Protein AF-A0A0M3KFM1-F1 (afdb_monomer)

Structure (mmCIF, N/CA/C/O backbone):
data_AF-A0A0M3KFM1-F1
#
_entry.id   AF-A0A0M3KFM1-F1
#
loop_
_atom_site.group_PDB
_atom_site.id
_atom_site.type_symbol
_atom_site.label_atom_id
_atom_site.label_alt_id
_atom_site.label_comp_id
_atom_site.label_asym_id
_atom_site.label_entity_id
_atom_site.label_seq_id
_atom_site.pdbx_PDB_ins_code
_atom_site.Cartn_x
_atom_site.Cartn_y
_atom_site.Cartn_z
_atom_site.occupancy
_atom_site.B_iso_or_equiv
_atom_site.auth_seq_id
_atom_site.auth_comp_id
_atom_site.auth_asym_id
_atom_site.auth_atom_id
_atom_site.pdbx_PDB_model_num
ATOM 1 N N . MET A 1 1 ? 53.588 -62.965 -39.496 1.00 51.88 1 MET A N 1
ATOM 2 C CA . MET A 1 1 ? 52.945 -62.473 -38.255 1.00 51.88 1 MET A CA 1
ATOM 3 C C . MET A 1 1 ? 53.376 -61.035 -37.921 1.00 51.88 1 MET A C 1
ATOM 5 O O . MET A 1 1 ? 53.892 -60.797 -36.843 1.00 51.88 1 MET A O 1
ATOM 9 N N . LEU A 1 2 ? 53.163 -60.053 -38.813 1.00 51.84 2 LEU A N 1
ATOM 10 C CA . LEU A 1 2 ? 53.550 -58.649 -38.551 1.00 51.84 2 LEU A CA 1
ATOM 11 C C . LEU A 1 2 ? 52.532 -57.610 -39.078 1.00 51.84 2 LEU A C 1
ATOM 13 O O . LEU A 1 2 ? 52.866 -56.444 -39.241 1.00 51.84 2 LEU A O 1
ATOM 17 N N . LEU A 1 3 ? 51.284 -58.018 -39.361 1.00 49.62 3 LEU A N 1
ATOM 18 C CA . LEU A 1 3 ? 50.250 -57.129 -39.925 1.00 49.62 3 LEU A CA 1
ATOM 19 C C . LEU A 1 3 ? 49.031 -56.880 -39.020 1.00 49.62 3 LEU A C 1
ATOM 21 O O . LEU A 1 3 ? 48.121 -56.158 -39.414 1.00 49.62 3 LEU A O 1
ATOM 25 N N . VAL A 1 4 ? 49.014 -57.414 -37.794 1.00 53.97 4 VAL A N 1
ATOM 26 C CA . VAL A 1 4 ? 47.933 -57.151 -36.817 1.00 53.97 4 VAL A CA 1
ATOM 27 C C . VAL A 1 4 ? 48.328 -56.058 -35.807 1.00 53.97 4 VAL A C 1
ATOM 29 O O . VAL A 1 4 ? 47.473 -55.376 -35.252 1.00 53.97 4 VAL A O 1
ATOM 32 N N . ALA A 1 5 ? 49.626 -55.776 -35.655 1.00 52.91 5 ALA A N 1
ATOM 33 C CA . ALA A 1 5 ? 50.154 -54.853 -34.646 1.00 52.91 5 ALA A CA 1
ATOM 34 C C . ALA A 1 5 ? 50.145 -53.357 -35.036 1.00 52.91 5 ALA A C 1
ATOM 36 O O . ALA A 1 5 ? 50.618 -52.528 -34.267 1.00 52.91 5 ALA A O 1
ATOM 37 N N . ARG A 1 6 ? 49.599 -52.969 -36.201 1.00 47.28 6 ARG A N 1
ATOM 38 C CA . ARG A 1 6 ? 49.437 -51.542 -36.581 1.00 47.28 6 ARG A CA 1
ATOM 39 C C . ARG A 1 6 ? 48.010 -51.012 -36.413 1.00 47.28 6 ARG A C 1
ATOM 41 O O . ARG A 1 6 ? 47.805 -49.805 -36.481 1.00 47.28 6 ARG A O 1
ATOM 48 N N . LYS A 1 7 ? 47.021 -51.879 -36.150 1.00 46.97 7 LYS A N 1
ATOM 49 C CA . LYS A 1 7 ? 45.622 -51.459 -35.933 1.00 46.97 7 LYS A CA 1
ATOM 50 C C . LYS A 1 7 ? 45.307 -51.045 -34.491 1.00 46.97 7 LYS A C 1
ATOM 52 O O . LYS A 1 7 ? 44.332 -50.333 -34.287 1.00 46.97 7 LYS A O 1
ATOM 57 N N . LEU A 1 8 ? 46.151 -51.390 -33.513 1.00 47.69 8 LEU A N 1
ATOM 58 C CA . LEU A 1 8 ? 45.980 -50.948 -32.119 1.00 47.69 8 LEU A CA 1
ATOM 59 C C . LEU A 1 8 ? 46.517 -49.532 -31.832 1.00 47.69 8 LEU A C 1
ATOM 61 O O . LEU A 1 8 ? 46.246 -48.977 -30.775 1.00 47.69 8 LEU A O 1
ATOM 65 N N . SER A 1 9 ? 47.244 -48.918 -32.769 1.00 53.59 9 SER A N 1
ATOM 66 C CA . SER A 1 9 ? 47.814 -47.571 -32.597 1.00 53.59 9 SER A CA 1
ATOM 67 C C . SER A 1 9 ? 46.830 -46.445 -32.956 1.00 53.59 9 SER A C 1
ATOM 69 O O . SER A 1 9 ? 46.904 -45.357 -32.391 1.00 53.59 9 SER A O 1
ATOM 71 N N . LEU A 1 10 ? 45.856 -46.702 -33.834 1.00 47.28 10 LEU A N 1
ATOM 72 C CA . LEU A 1 10 ? 44.892 -45.687 -34.286 1.00 47.28 10 LEU A CA 1
ATOM 73 C C . LEU A 1 10 ? 43.631 -45.581 -33.416 1.00 47.28 10 LEU A C 1
ATOM 75 O O . LEU A 1 10 ? 42.866 -44.631 -33.571 1.00 47.28 10 LEU A O 1
ATOM 79 N N . TRP A 1 11 ? 43.412 -46.522 -32.494 1.00 49.09 11 TRP A N 1
ATOM 80 C CA . TRP A 1 11 ? 42.312 -46.437 -31.526 1.00 49.09 11 TRP A CA 1
ATOM 81 C C . TRP A 1 11 ? 42.733 -45.730 -30.230 1.00 49.09 11 TRP A C 1
ATOM 83 O O . TRP A 1 11 ? 41.965 -44.940 -29.692 1.00 49.09 11 TRP A O 1
ATOM 93 N N . ALA A 1 12 ? 43.983 -45.905 -29.786 1.00 46.38 12 ALA A N 1
ATOM 94 C CA . ALA A 1 12 ? 44.500 -45.245 -28.583 1.00 46.38 12 ALA A CA 1
ATOM 95 C C . ALA A 1 12 ? 44.677 -43.720 -28.746 1.00 46.38 12 ALA A C 1
ATOM 97 O O . ALA A 1 12 ? 44.497 -42.978 -27.784 1.00 46.38 12 ALA A O 1
ATOM 98 N N . LEU A 1 13 ? 44.934 -43.224 -29.964 1.00 48.12 13 LEU A N 1
ATOM 99 C CA . LEU A 1 13 ? 45.000 -41.778 -30.229 1.00 48.12 13 LEU A CA 1
ATOM 100 C C . LEU A 1 13 ? 43.617 -41.108 -30.340 1.00 48.12 13 LEU A C 1
ATOM 102 O O . LEU A 1 13 ? 43.517 -39.889 -30.242 1.00 48.12 13 LEU A O 1
ATOM 106 N N . LYS A 1 14 ? 42.540 -41.888 -30.514 1.00 46.84 14 LYS A N 1
ATOM 107 C CA . LYS A 1 14 ? 41.160 -41.373 -30.516 1.00 46.84 14 LYS A CA 1
ATOM 108 C C . LYS A 1 14 ? 40.600 -41.158 -29.106 1.00 46.84 14 LYS A C 1
ATOM 110 O O . LYS A 1 14 ? 39.682 -40.361 -28.954 1.00 46.84 14 LYS A O 1
ATOM 115 N N . CYS A 1 15 ? 41.174 -41.804 -28.089 1.00 45.47 15 CYS A N 1
ATOM 116 C CA . CYS A 1 15 ? 40.745 -41.674 -26.691 1.00 45.47 15 CYS A CA 1
ATOM 117 C C . CYS A 1 15 ? 41.466 -40.553 -25.917 1.00 45.47 15 CYS A C 1
ATOM 119 O O . CYS A 1 15 ? 41.053 -40.217 -24.814 1.00 45.47 15 CYS A O 1
ATOM 121 N N . LEU A 1 16 ? 42.505 -39.942 -26.500 1.00 54.72 16 LEU A N 1
ATOM 122 C CA . LEU A 1 16 ? 43.215 -38.767 -25.962 1.00 54.72 16 LEU A CA 1
ATOM 123 C C . LEU A 1 16 ? 42.894 -37.470 -26.727 1.00 54.72 16 LEU A C 1
ATOM 125 O O . LEU A 1 16 ? 43.514 -36.430 -26.515 1.00 54.72 16 LEU A O 1
ATOM 129 N N . GLY A 1 17 ? 41.892 -37.514 -27.606 1.00 46.62 17 GLY A N 1
ATOM 130 C CA . GLY A 1 17 ? 41.379 -36.359 -28.329 1.00 46.62 17 GLY A CA 1
ATOM 131 C C . GLY A 1 17 ? 40.421 -35.560 -27.462 1.00 46.62 17 GLY A C 1
ATOM 132 O O . GLY A 1 17 ? 39.211 -35.714 -27.597 1.00 46.62 17 GLY A O 1
ATOM 133 N N . MET A 1 18 ? 41.000 -34.749 -26.571 1.00 54.50 18 MET A N 1
ATOM 134 C CA . MET A 1 18 ? 40.550 -33.401 -26.209 1.00 54.50 18 MET A CA 1
ATOM 135 C C . MET A 1 18 ? 39.070 -33.175 -26.512 1.00 54.50 18 MET A C 1
ATOM 137 O O . MET A 1 18 ? 38.707 -32.900 -27.661 1.00 54.50 18 MET A O 1
ATOM 141 N N . GLY A 1 19 ? 38.222 -33.270 -25.480 1.00 49.03 19 GLY A N 1
ATOM 142 C CA . GLY A 1 19 ? 36.861 -32.758 -25.565 1.00 49.03 19 GLY A CA 1
ATOM 143 C C . GLY A 1 19 ? 36.944 -31.407 -26.256 1.00 49.03 19 GLY A C 1
ATOM 144 O O . GLY A 1 19 ? 37.707 -30.548 -25.813 1.00 49.03 19 GLY A O 1
ATOM 145 N N . ARG A 1 20 ? 36.288 -31.280 -27.415 1.00 56.31 20 ARG A N 1
ATOM 146 C CA . ARG A 1 20 ? 36.226 -30.020 -28.149 1.00 56.31 20 ARG A CA 1
ATOM 147 C C . ARG A 1 20 ? 35.610 -29.031 -27.177 1.00 56.31 20 ARG A C 1
ATOM 149 O O . ARG A 1 20 ? 34.395 -28.982 -27.032 1.00 56.31 20 ARG A O 1
ATOM 156 N N . PHE A 1 21 ? 36.455 -28.313 -26.444 1.00 57.47 21 PHE A N 1
ATOM 157 C CA . PHE A 1 21 ? 36.060 -27.139 -25.710 1.00 57.47 21 PHE A CA 1
ATOM 158 C C . PHE A 1 21 ? 35.748 -26.156 -26.819 1.00 57.47 21 PHE A C 1
ATOM 160 O O . PHE A 1 21 ? 36.649 -25.552 -27.405 1.00 57.47 21 PHE A O 1
ATOM 167 N N . TRP A 1 22 ? 34.478 -26.147 -27.218 1.00 56.25 22 TRP A N 1
ATOM 168 C CA . TRP A 1 22 ? 33.942 -25.200 -28.166 1.00 56.25 22 TRP A CA 1
ATOM 169 C C . TRP A 1 22 ? 34.165 -23.833 -27.532 1.00 56.25 22 TRP A C 1
ATOM 171 O O . TRP A 1 22 ? 33.375 -23.365 -26.716 1.00 56.25 22 TRP A O 1
ATOM 181 N N . LYS A 1 23 ? 35.304 -23.215 -27.853 1.00 60.19 23 LYS A N 1
ATOM 182 C CA . LYS A 1 23 ? 35.508 -21.794 -27.637 1.00 60.19 23 LYS A CA 1
ATOM 183 C C . LYS A 1 23 ? 34.524 -21.140 -28.586 1.00 60.19 23 LYS A C 1
ATOM 185 O O . LYS A 1 23 ? 34.813 -20.969 -29.767 1.00 60.19 23 LYS A O 1
ATOM 190 N N . HIS A 1 24 ? 33.318 -20.879 -28.096 1.00 65.75 24 HIS A N 1
ATOM 191 C CA . HIS A 1 24 ? 32.414 -19.980 -28.778 1.00 65.75 24 HIS A CA 1
ATOM 192 C C . HIS A 1 24 ? 33.127 -18.633 -28.796 1.00 65.75 24 HIS A C 1
ATOM 194 O O . HIS A 1 24 ? 33.203 -17.943 -27.781 1.00 65.75 24 HIS A O 1
ATOM 200 N N . THR A 1 25 ? 33.733 -18.299 -29.933 1.00 65.75 25 THR A N 1
ATOM 201 C CA . THR A 1 25 ? 34.235 -16.954 -30.179 1.00 65.75 25 THR A CA 1
ATOM 202 C C . THR A 1 25 ? 33.005 -16.083 -30.356 1.00 65.75 25 THR A C 1
ATOM 204 O O . THR A 1 25 ? 32.483 -15.930 -31.458 1.00 65.75 25 THR A O 1
ATOM 207 N N . LEU A 1 26 ? 32.485 -15.584 -29.238 1.00 70.00 26 LEU A N 1
ATOM 208 C CA . LEU A 1 26 ? 31.504 -14.518 -29.245 1.00 70.00 26 LEU A CA 1
ATOM 209 C C . LEU A 1 26 ? 32.189 -13.322 -29.917 1.00 70.00 26 LEU A C 1
ATOM 211 O O . LEU A 1 26 ? 33.160 -12.779 -29.397 1.00 70.00 26 LEU A O 1
ATOM 215 N N . SER A 1 27 ? 31.737 -12.976 -31.116 1.00 76.81 27 SER A N 1
ATOM 216 C CA . SER A 1 27 ? 32.268 -11.872 -31.913 1.00 76.81 27 SER A CA 1
ATOM 217 C C . SER A 1 27 ? 31.137 -10.910 -32.259 1.00 76.81 27 SER A C 1
ATOM 219 O O . SER A 1 27 ? 29.980 -11.318 -32.397 1.00 76.81 27 SER A O 1
ATOM 221 N N . GLY A 1 28 ? 31.474 -9.626 -32.377 1.00 78.75 28 GLY A N 1
ATOM 222 C CA . GLY A 1 28 ? 30.528 -8.565 -32.708 1.00 78.75 28 GLY A CA 1
ATOM 223 C C . GLY A 1 28 ? 29.420 -8.415 -31.666 1.00 78.75 28 GLY A C 1
ATOM 224 O O . GLY A 1 28 ? 29.627 -8.585 -30.464 1.00 78.75 28 GLY A O 1
ATOM 225 N N . ASP A 1 29 ? 28.218 -8.105 -32.129 1.00 74.19 29 ASP A N 1
ATOM 226 C CA . ASP A 1 29 ? 27.087 -7.793 -31.260 1.00 74.19 29 ASP A CA 1
ATOM 227 C C . ASP A 1 29 ? 26.647 -8.943 -30.333 1.00 74.19 29 ASP A C 1
ATOM 229 O O . ASP A 1 29 ? 26.004 -8.695 -29.316 1.00 74.19 29 ASP A O 1
ATOM 233 N N . ALA A 1 30 ? 26.941 -10.201 -30.687 1.00 75.69 30 ALA A N 1
ATOM 234 C CA . ALA A 1 30 ? 26.606 -11.370 -29.865 1.00 75.69 30 ALA A CA 1
ATOM 235 C C . ALA A 1 30 ? 27.513 -11.510 -28.627 1.00 75.69 30 ALA A C 1
ATOM 237 O O . ALA A 1 30 ? 27.174 -12.236 -27.699 1.00 75.69 30 ALA A O 1
ATOM 238 N N . TYR A 1 31 ? 28.658 -10.818 -28.608 1.00 82.25 31 TYR A N 1
ATOM 239 C CA . TYR A 1 31 ? 29.493 -10.663 -27.415 1.00 82.25 31 TYR A CA 1
ATOM 240 C C . TYR A 1 31 ? 29.043 -9.486 -26.548 1.00 82.25 31 TYR A C 1
ATOM 242 O O . TYR A 1 31 ? 29.094 -9.557 -25.324 1.00 82.25 31 TYR A O 1
ATOM 250 N N . GLN A 1 32 ? 28.618 -8.394 -27.188 1.00 86.12 32 GLN A N 1
ATOM 251 C CA . GLN A 1 32 ? 28.343 -7.129 -26.505 1.00 86.12 32 GLN A CA 1
ATOM 252 C C . GLN A 1 32 ? 26.994 -7.118 -25.781 1.00 86.12 32 GLN A C 1
ATOM 254 O O . GLN A 1 32 ? 26.866 -6.476 -24.740 1.00 86.12 32 GLN A O 1
ATOM 259 N N . PHE A 1 33 ? 25.994 -7.828 -26.308 1.00 87.06 33 PHE A N 1
ATOM 260 C CA . PHE A 1 33 ? 24.654 -7.862 -25.733 1.00 87.06 33 PHE A CA 1
ATOM 261 C C . PHE A 1 33 ? 24.284 -9.271 -25.290 1.00 87.06 33 PHE A C 1
ATOM 263 O O . PHE A 1 33 ? 24.285 -10.204 -26.089 1.00 87.06 33 PHE A O 1
ATOM 270 N N . LEU A 1 34 ? 23.881 -9.401 -24.024 1.00 88.00 34 LEU A N 1
ATOM 271 C CA . LEU A 1 34 ? 23.339 -10.652 -23.490 1.00 88.00 34 LEU A CA 1
ATOM 272 C C . LEU A 1 34 ? 21.993 -11.012 -24.136 1.00 88.00 34 LEU A C 1
ATOM 274 O O . LEU A 1 34 ? 21.664 -12.183 -24.299 1.00 88.00 34 LEU A O 1
ATOM 278 N N . HIS A 1 35 ? 21.203 -9.997 -24.487 1.00 88.25 35 HIS A N 1
ATOM 279 C CA . HIS A 1 35 ? 19.879 -10.158 -25.066 1.00 88.25 35 HIS A CA 1
ATOM 280 C C . HIS A 1 35 ? 19.607 -9.025 -26.056 1.00 88.25 35 HIS A C 1
ATOM 282 O O . HIS A 1 35 ? 19.854 -7.858 -25.752 1.00 88.25 35 HIS A O 1
ATOM 288 N N . LYS A 1 36 ? 19.045 -9.371 -27.216 1.00 89.25 36 LYS A N 1
ATOM 289 C CA . LYS A 1 36 ? 18.562 -8.417 -28.216 1.00 89.25 36 LYS A CA 1
ATOM 290 C C . LYS A 1 36 ? 17.063 -8.602 -28.386 1.00 89.25 36 LYS A C 1
ATOM 292 O O . LYS A 1 36 ? 16.632 -9.621 -28.915 1.00 89.25 36 LYS A O 1
ATOM 297 N N . SER A 1 37 ? 16.282 -7.645 -27.900 1.00 92.19 37 SER A N 1
ATOM 298 C CA . SER A 1 37 ? 14.832 -7.712 -28.013 1.00 92.19 37 SER A CA 1
ATOM 299 C C . SER A 1 37 ? 14.397 -7.191 -29.381 1.00 92.19 37 SER A C 1
ATOM 301 O O . SER A 1 37 ? 14.864 -6.150 -29.836 1.00 92.19 37 SER A O 1
ATOM 303 N N . GLU A 1 38 ? 13.485 -7.907 -30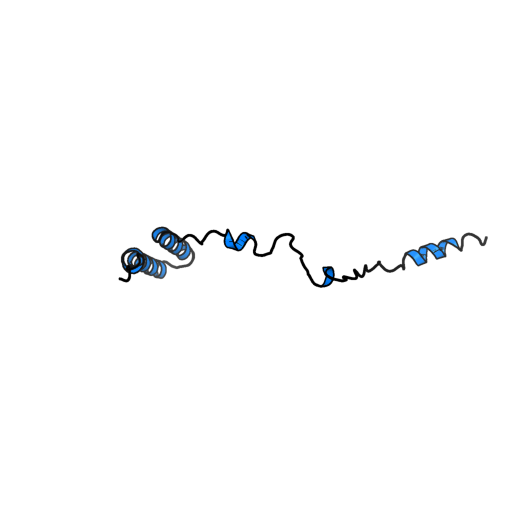.037 1.00 93.94 38 GLU A N 1
ATOM 304 C CA . GLU A 1 38 ? 12.884 -7.473 -31.308 1.00 93.94 38 GLU A CA 1
ATOM 305 C C . GLU A 1 38 ? 11.995 -6.232 -31.123 1.00 93.94 38 GLU A C 1
ATOM 307 O O . GLU A 1 38 ? 11.865 -5.394 -32.011 1.00 93.94 38 GLU A O 1
ATOM 312 N N . ILE A 1 39 ? 11.410 -6.094 -29.932 1.00 94.00 39 ILE A N 1
ATOM 313 C CA . ILE A 1 39 ? 10.582 -4.963 -29.517 1.00 94.00 39 ILE A CA 1
ATOM 314 C C . ILE A 1 39 ? 11.406 -4.094 -28.554 1.00 94.00 39 ILE A C 1
ATOM 316 O O . ILE A 1 39 ? 12.155 -4.643 -27.740 1.00 94.00 39 ILE A O 1
ATOM 320 N N . PRO A 1 40 ? 11.276 -2.753 -28.577 1.00 94.94 40 PRO A N 1
ATOM 321 C CA . PRO A 1 40 ? 11.932 -1.903 -27.591 1.00 94.94 40 PRO A CA 1
ATOM 322 C C . PRO A 1 40 ? 11.571 -2.323 -26.163 1.00 94.94 40 PRO A C 1
ATOM 324 O O . PRO A 1 40 ? 10.397 -2.533 -25.856 1.00 94.94 40 PRO A O 1
ATOM 327 N N . SER A 1 41 ? 12.550 -2.370 -25.260 1.00 94.19 41 SER A N 1
ATOM 328 C CA . SER A 1 41 ? 12.343 -2.843 -23.880 1.00 94.19 41 SER A CA 1
ATOM 329 C C . SER A 1 41 ? 11.211 -2.111 -23.145 1.00 94.19 41 SER A C 1
ATOM 331 O O . SER A 1 41 ? 10.519 -2.689 -22.314 1.00 94.19 41 SER A O 1
ATOM 333 N N . TYR A 1 42 ? 10.982 -0.839 -23.480 1.00 95.81 42 TYR A N 1
ATOM 334 C CA . TYR A 1 42 ? 9.952 0.009 -22.876 1.00 95.81 42 TYR A CA 1
ATOM 335 C C . TYR A 1 42 ? 8.697 0.198 -23.739 1.00 95.81 42 TYR A C 1
ATOM 337 O O . TYR A 1 42 ? 7.903 1.102 -23.477 1.00 95.81 42 TYR A O 1
ATOM 345 N N . HIS A 1 43 ? 8.483 -0.642 -24.752 1.00 96.69 43 HIS A N 1
ATOM 346 C CA . HIS A 1 43 ? 7.379 -0.498 -25.706 1.00 96.69 43 HIS A CA 1
ATOM 347 C C . HIS A 1 43 ? 5.998 -0.406 -25.034 1.00 96.69 43 HIS A C 1
ATOM 349 O O . HIS A 1 43 ? 5.199 0.461 -25.381 1.00 96.69 43 HIS A O 1
ATOM 355 N N . PHE A 1 44 ? 5.748 -1.216 -24.001 1.00 96.50 44 PHE A N 1
ATOM 356 C CA . PHE A 1 44 ? 4.458 -1.248 -23.302 1.00 96.50 44 PHE A CA 1
ATOM 357 C C . PHE A 1 44 ? 4.331 -0.261 -22.139 1.00 96.50 44 PHE A C 1
ATOM 359 O O . PHE A 1 44 ? 3.266 -0.198 -21.525 1.00 96.50 44 PHE A O 1
ATOM 366 N N . GLN A 1 45 ? 5.366 0.531 -21.830 1.00 96.25 45 GLN A N 1
ATOM 367 C CA . GLN A 1 45 ? 5.344 1.433 -20.669 1.00 96.25 45 GLN A CA 1
ATOM 368 C C . GLN A 1 45 ? 4.186 2.436 -20.731 1.00 96.25 45 GLN A C 1
ATOM 370 O O . GLN A 1 45 ? 3.499 2.650 -19.738 1.00 96.25 45 GLN A O 1
ATOM 375 N N . LYS A 1 46 ? 3.911 3.002 -21.914 1.00 94.50 46 LYS A N 1
ATOM 376 C CA . LYS A 1 46 ? 2.824 3.980 -22.105 1.00 94.50 46 LYS A CA 1
ATOM 377 C C . LYS A 1 46 ? 1.428 3.364 -21.979 1.00 94.50 46 LYS A C 1
ATOM 379 O O . LYS A 1 46 ? 0.486 4.069 -21.637 1.00 94.50 46 LYS A O 1
ATOM 384 N N . SER A 1 47 ? 1.295 2.069 -22.258 1.00 96.50 47 SER A N 1
ATOM 385 C CA . SER A 1 47 ? 0.032 1.330 -22.154 1.00 96.50 47 SER A CA 1
ATOM 386 C C . SER A 1 47 ? -0.213 0.729 -20.768 1.00 96.50 47 SER A C 1
ATOM 388 O O . SER A 1 47 ? -1.267 0.131 -20.546 1.00 96.50 47 SER A O 1
ATOM 390 N N . LEU A 1 48 ? 0.733 0.855 -19.828 1.00 95.81 48 LEU A N 1
ATOM 391 C CA . LEU A 1 48 ? 0.526 0.355 -18.473 1.00 95.81 48 LEU A CA 1
ATOM 392 C C . LEU A 1 48 ? -0.607 1.126 -17.797 1.00 95.81 48 LEU A C 1
ATOM 394 O O . LEU A 1 48 ? -0.659 2.357 -17.799 1.00 95.81 48 LEU A O 1
ATOM 398 N N . ARG A 1 49 ? -1.526 0.378 -17.185 1.00 95.31 49 ARG A N 1
ATOM 399 C CA . ARG A 1 49 ? -2.592 0.971 -16.383 1.00 95.31 49 ARG A CA 1
ATOM 400 C C . ARG A 1 49 ? -1.997 1.577 -15.119 1.00 95.31 49 ARG A C 1
ATOM 402 O O . ARG A 1 49 ? -1.084 1.017 -14.516 1.00 95.31 49 ARG A O 1
ATOM 409 N N . ARG A 1 50 ? -2.557 2.712 -14.702 1.00 95.88 50 ARG A N 1
ATOM 410 C CA . ARG A 1 50 ? -2.226 3.317 -13.410 1.00 95.88 50 ARG A CA 1
ATOM 411 C C . ARG A 1 50 ? -2.581 2.354 -12.282 1.00 95.88 50 ARG A C 1
ATOM 413 O O . ARG A 1 50 ? -3.538 1.585 -12.393 1.00 95.88 50 ARG A O 1
ATOM 420 N N . LEU A 1 51 ? -1.823 2.431 -11.193 1.00 95.56 51 LEU A N 1
ATOM 421 C CA . LEU A 1 51 ? -2.110 1.646 -10.002 1.00 95.56 51 LEU A CA 1
ATOM 422 C C . LEU A 1 51 ? -3.479 2.067 -9.434 1.00 95.56 51 LEU A C 1
ATOM 424 O O . LEU A 1 51 ? -3.692 3.261 -9.207 1.00 95.56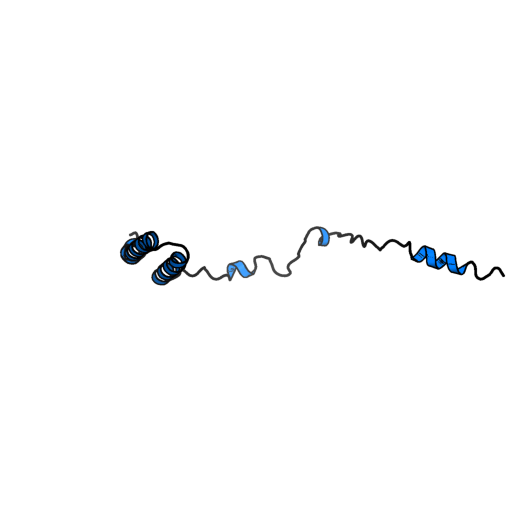 51 LEU A O 1
ATOM 428 N N . PRO A 1 52 ? -4.418 1.128 -9.220 1.00 95.19 52 PRO A N 1
ATOM 429 C CA . PRO A 1 52 ? -5.708 1.458 -8.639 1.00 95.19 52 PRO A CA 1
ATOM 430 C C . PRO A 1 52 ? -5.545 1.845 -7.169 1.00 95.19 52 PRO A C 1
ATOM 432 O O . PRO A 1 52 ? -4.822 1.189 -6.419 1.00 95.19 52 PRO A O 1
ATOM 435 N N . 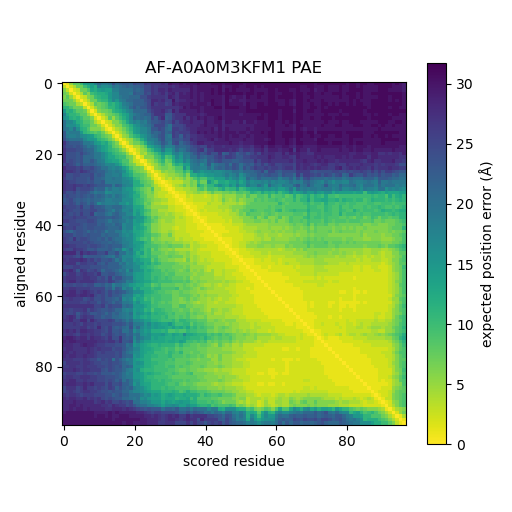ILE A 1 53 ? -6.270 2.879 -6.745 1.00 94.44 53 ILE A N 1
ATOM 436 C CA . ILE A 1 53 ? -6.347 3.259 -5.334 1.00 94.44 53 ILE A CA 1
ATOM 437 C C . ILE A 1 53 ? -7.418 2.377 -4.673 1.00 94.44 53 ILE A C 1
ATOM 439 O O . ILE A 1 53 ? -8.579 2.415 -5.093 1.00 94.44 53 ILE A O 1
ATOM 443 N N . PRO A 1 54 ? -7.067 1.545 -3.676 1.00 95.12 54 PRO A N 1
ATOM 444 C CA . PRO A 1 54 ? -8.044 0.715 -2.984 1.00 95.12 54 PRO A CA 1
ATOM 445 C C . PRO A 1 54 ? -8.989 1.568 -2.133 1.00 95.12 54 PRO A C 1
ATOM 447 O O . PRO A 1 54 ? -8.606 2.606 -1.598 1.00 95.12 54 PRO A O 1
ATOM 450 N N . LYS A 1 55 ? -10.224 1.086 -1.954 1.00 94.75 55 LYS A N 1
ATOM 451 C CA . LYS A 1 55 ? -11.177 1.701 -1.023 1.00 94.75 55 LYS A CA 1
ATOM 452 C C . LYS A 1 55 ? -10.621 1.683 0.399 1.00 94.75 55 LYS A C 1
ATOM 454 O O . LYS A 1 55 ? -10.074 0.661 0.826 1.00 94.75 55 LYS A O 1
ATOM 459 N N . LEU A 1 56 ? -10.830 2.775 1.133 1.00 94.31 56 LEU A N 1
ATOM 460 C CA . LEU A 1 56 ? -10.366 2.933 2.510 1.00 94.31 56 LEU A CA 1
ATOM 461 C C . LEU A 1 56 ? -10.828 1.773 3.399 1.00 94.31 56 LEU A C 1
ATOM 463 O O . LEU A 1 56 ? -10.007 1.182 4.097 1.00 94.31 56 LEU A O 1
ATOM 467 N N . GLU A 1 57 ? -12.105 1.377 3.309 1.00 95.19 57 GLU A N 1
ATOM 468 C CA . GLU A 1 57 ? -12.633 0.276 4.126 1.00 95.19 57 GLU A CA 1
ATOM 469 C C . GLU A 1 57 ? -11.870 -1.025 3.874 1.00 95.19 57 GLU A C 1
ATOM 471 O O . GLU A 1 57 ? -11.489 -1.722 4.811 1.00 95.19 57 GLU A O 1
ATOM 476 N N . LYS A 1 58 ? -11.588 -1.319 2.600 1.00 96.75 58 LYS A N 1
ATOM 477 C CA . LYS A 1 58 ? -10.890 -2.541 2.194 1.00 96.75 58 LYS A CA 1
ATOM 478 C C . LYS A 1 58 ? -9.430 -2.551 2.617 1.00 96.75 58 LYS A C 1
ATOM 480 O O . LYS A 1 58 ? -8.899 -3.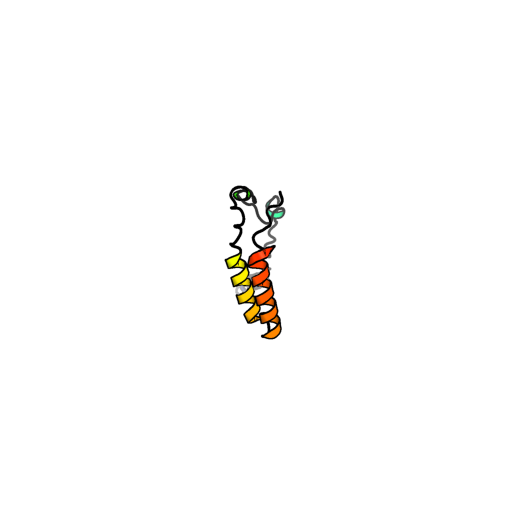622 2.900 1.00 96.75 58 LYS A O 1
ATOM 485 N N . SER A 1 59 ? -8.778 -1.398 2.669 1.00 96.81 59 SER A N 1
ATOM 486 C CA . SER A 1 59 ? -7.420 -1.292 3.206 1.00 96.81 59 SER A CA 1
ATOM 487 C C . SER A 1 59 ? -7.400 -1.520 4.720 1.00 96.81 59 SER A C 1
ATOM 489 O O . SER A 1 59 ? -6.599 -2.322 5.195 1.00 96.81 59 SER A O 1
ATOM 491 N N . CYS A 1 60 ? -8.324 -0.903 5.466 1.00 97.06 60 CYS A N 1
ATOM 492 C CA . CYS A 1 60 ? -8.453 -1.099 6.915 1.00 97.06 60 CYS A CA 1
ATOM 493 C C . CYS A 1 60 ? -8.790 -2.555 7.286 1.00 97.06 60 CYS A C 1
ATOM 495 O O . CYS A 1 60 ? -8.177 -3.111 8.194 1.00 97.06 60 CYS A O 1
ATOM 497 N N . GLU A 1 61 ? -9.719 -3.193 6.568 1.00 97.12 61 GLU A N 1
ATOM 498 C CA . GLU A 1 61 ? -10.081 -4.606 6.772 1.00 97.12 61 GLU A CA 1
ATOM 499 C C . GLU A 1 61 ? -8.872 -5.535 6.583 1.00 97.12 61 GLU A C 1
ATOM 501 O O . GLU A 1 61 ? -8.610 -6.393 7.426 1.00 97.12 61 GLU A O 1
ATOM 506 N N . ARG A 1 62 ? -8.102 -5.347 5.502 1.00 98.00 62 ARG A N 1
ATOM 507 C CA . ARG A 1 62 ? -6.904 -6.159 5.225 1.00 98.00 62 ARG A CA 1
ATOM 508 C C . ARG A 1 62 ? -5.810 -5.951 6.265 1.00 98.00 62 ARG A C 1
ATOM 510 O O . ARG A 1 62 ? -5.168 -6.921 6.653 1.00 98.00 62 ARG A O 1
ATOM 517 N N . LEU A 1 63 ? -5.623 -4.714 6.728 1.00 97.56 63 LEU A N 1
ATOM 518 C CA . LEU A 1 63 ? -4.680 -4.407 7.801 1.00 97.56 63 LEU A CA 1
ATOM 519 C C . LEU A 1 63 ? -5.034 -5.194 9.067 1.00 97.56 63 LEU A C 1
ATOM 521 O O . LEU A 1 63 ? -4.185 -5.921 9.576 1.00 97.56 63 LEU A O 1
ATOM 525 N N . LEU A 1 64 ? -6.286 -5.118 9.528 1.00 97.88 64 LEU A N 1
ATOM 526 C CA . LEU A 1 64 ? -6.732 -5.834 10.727 1.00 97.88 64 LEU A CA 1
ATOM 527 C C . LEU A 1 64 ? -6.614 -7.356 10.568 1.00 97.88 64 LEU A C 1
ATOM 529 O O . LEU A 1 64 ? -6.142 -8.021 11.485 1.00 97.88 64 LEU A O 1
ATOM 533 N N . ALA A 1 65 ? -6.951 -7.899 9.394 1.00 97.56 65 ALA A N 1
ATOM 534 C CA . ALA A 1 65 ? -6.801 -9.326 9.105 1.00 97.56 65 ALA A CA 1
ATOM 535 C C . ALA A 1 65 ? -5.334 -9.792 9.117 1.00 97.56 65 ALA A C 1
ATOM 537 O O . ALA A 1 65 ? -5.039 -10.897 9.560 1.00 97.56 65 ALA A O 1
ATOM 538 N N . SER A 1 66 ? -4.402 -8.962 8.639 1.00 97.75 66 SER A N 1
ATOM 539 C CA . SER A 1 66 ? -2.970 -9.275 8.718 1.00 97.75 66 SER A CA 1
ATOM 540 C C . SER A 1 66 ? -2.420 -9.126 10.140 1.00 97.75 66 SER A C 1
ATOM 542 O O . SER A 1 66 ? -1.589 -9.919 10.573 1.00 97.75 66 SER A O 1
ATOM 544 N N . ALA A 1 67 ? -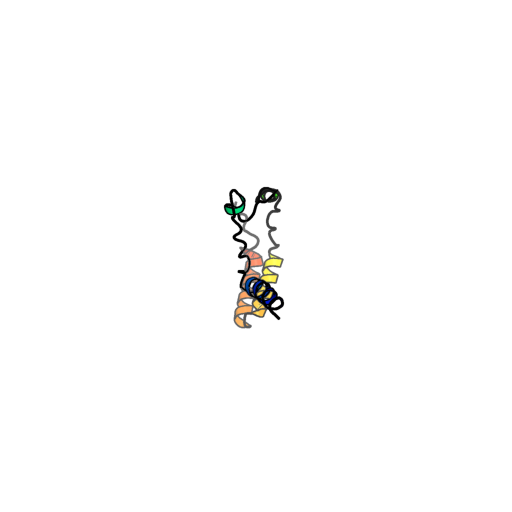2.919 -8.143 10.889 1.00 97.19 67 ALA A N 1
ATOM 545 C CA . ALA A 1 67 ? -2.485 -7.863 12.247 1.00 97.19 67 ALA A CA 1
ATOM 546 C C . ALA A 1 67 ? -2.948 -8.936 13.240 1.00 97.19 67 ALA A C 1
ATOM 548 O O . ALA A 1 67 ? -2.193 -9.269 14.149 1.00 97.19 67 ALA A O 1
ATOM 549 N N . SER A 1 68 ? -4.139 -9.515 13.056 1.00 95.06 68 SER A N 1
ATOM 550 C CA . SER A 1 68 ? -4.643 -10.588 13.926 1.00 95.06 68 SER A CA 1
ATOM 551 C C . SER A 1 68 ? -3.799 -11.864 13.863 1.00 95.06 68 SER A C 1
ATOM 553 O O . SER A 1 68 ? -3.788 -12.630 14.820 1.00 95.06 68 SER A O 1
ATOM 555 N N . ALA A 1 69 ? -3.065 -12.086 12.768 1.00 96.06 69 ALA A N 1
ATOM 556 C CA . ALA A 1 69 ? -2.164 -13.227 12.626 1.00 96.06 69 ALA A CA 1
ATOM 557 C C . ALA A 1 69 ? -0.822 -13.043 13.361 1.00 96.06 69 ALA A C 1
ATOM 559 O O . ALA A 1 69 ? -0.114 -14.023 13.580 1.00 96.06 69 ALA A O 1
ATOM 560 N N . VAL A 1 70 ? -0.453 -11.804 13.709 1.00 96.69 70 VAL A N 1
ATOM 561 C CA . VAL A 1 70 ? 0.884 -11.460 14.231 1.00 96.69 70 VAL A CA 1
ATOM 562 C C . VAL A 1 70 ? 0.830 -10.887 15.650 1.00 96.69 70 VAL A C 1
ATOM 564 O O . VAL A 1 70 ? 1.765 -11.079 16.424 1.00 96.69 70 VAL A O 1
ATOM 567 N N . LEU A 1 71 ? -0.237 -10.169 16.009 1.00 96.44 71 LEU A N 1
ATOM 568 C CA . LEU A 1 71 ? -0.350 -9.455 17.281 1.00 96.44 71 LEU A CA 1
ATOM 569 C C . LEU A 1 71 ? -1.118 -10.253 18.339 1.00 96.44 71 LEU A C 1
ATOM 571 O O . LEU A 1 71 ? -2.109 -10.919 18.053 1.00 96.44 71 LEU A O 1
ATOM 575 N N . HIS A 1 72 ? -0.696 -10.095 19.594 1.00 94.62 72 HIS A N 1
ATOM 576 C CA . HIS A 1 72 ? -1.453 -10.542 20.763 1.00 94.62 72 HIS A CA 1
ATOM 577 C C . HIS A 1 72 ? -2.660 -9.627 21.051 1.00 94.62 72 HIS A C 1
ATOM 579 O O . HIS A 1 72 ? -2.766 -8.520 20.523 1.00 94.62 72 HIS A O 1
ATOM 585 N N . GLU A 1 73 ? -3.566 -10.079 21.919 1.00 94.19 73 GLU A N 1
ATOM 586 C CA . GLU A 1 73 ? -4.884 -9.466 22.147 1.00 94.19 73 GLU A CA 1
ATOM 587 C C . GLU A 1 73 ? -4.830 -7.966 22.493 1.00 94.19 73 GLU A C 1
ATOM 589 O O . GLU A 1 73 ? -5.500 -7.159 21.853 1.00 94.19 73 GLU A O 1
ATOM 594 N N . ILE A 1 74 ? -3.990 -7.561 23.450 1.00 95.94 74 ILE A N 1
ATOM 595 C CA . ILE A 1 74 ? -3.898 -6.160 23.901 1.00 95.94 74 ILE A CA 1
ATOM 596 C C . ILE A 1 74 ? -3.470 -5.201 22.769 1.00 95.94 74 ILE A C 1
ATOM 598 O O . ILE A 1 74 ? -4.209 -4.253 22.485 1.00 95.94 74 ILE A O 1
ATOM 602 N N . PRO A 1 75 ? -2.321 -5.401 22.085 1.00 96.06 75 PRO A N 1
ATOM 603 C CA . PRO A 1 75 ? -1.926 -4.523 20.983 1.00 96.06 75 PRO A CA 1
ATOM 604 C C . PRO A 1 75 ? -2.897 -4.589 19.797 1.00 96.06 75 PRO A C 1
ATOM 606 O O . PRO A 1 75 ? -3.109 -3.573 19.133 1.00 96.06 75 PRO A O 1
ATOM 609 N N . TYR A 1 76 ? -3.533 -5.740 19.554 1.00 97.88 76 TYR A N 1
ATOM 610 C CA . TYR A 1 76 ? -4.564 -5.861 18.527 1.00 97.88 76 TYR A CA 1
ATOM 611 C C . TYR A 1 76 ? -5.788 -4.981 18.828 1.00 97.88 76 TYR A C 1
ATOM 613 O O . TYR A 1 76 ? -6.265 -4.271 17.942 1.00 97.88 76 TYR A O 1
ATOM 621 N N . MET A 1 77 ? -6.267 -4.959 20.075 1.00 97.19 77 MET A N 1
ATOM 622 C CA . MET A 1 77 ? -7.411 -4.131 20.480 1.00 97.19 77 MET A CA 1
ATOM 623 C C . MET A 1 77 ? -7.121 -2.630 20.363 1.00 97.19 77 MET A C 1
ATOM 625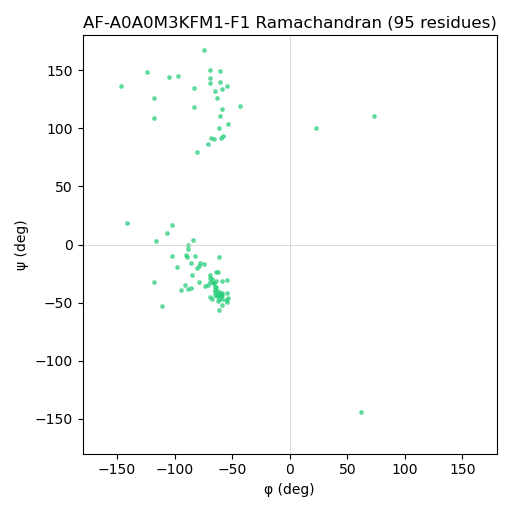 O O . MET A 1 77 ? -7.966 -1.872 19.876 1.00 97.19 77 MET A O 1
ATOM 629 N N . LEU A 1 78 ? -5.913 -2.202 20.744 1.00 97.56 78 LEU A N 1
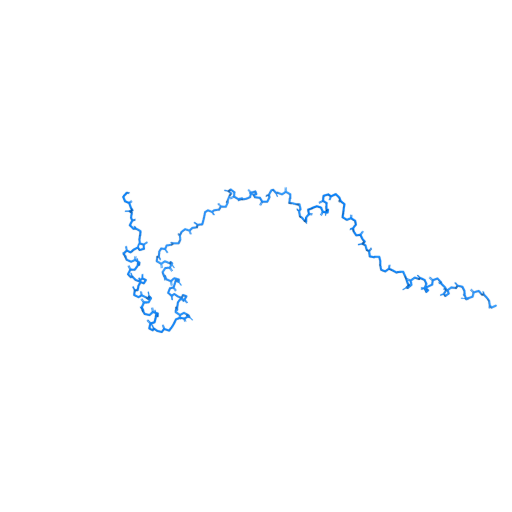ATOM 630 C CA . LEU A 1 78 ? -5.468 -0.815 20.574 1.00 97.56 78 LEU A CA 1
ATOM 631 C C . LEU A 1 78 ? -5.433 -0.419 19.093 1.00 97.56 78 LEU A C 1
ATOM 633 O O . LEU A 1 78 ? -5.988 0.615 18.714 1.00 97.56 78 LEU A O 1
ATOM 637 N N . LEU A 1 79 ? -4.846 -1.272 18.248 1.00 97.75 79 LEU A N 1
ATOM 638 C CA . LEU A 1 79 ? -4.812 -1.065 16.801 1.00 97.75 79 LEU A CA 1
ATOM 639 C C . LEU A 1 79 ? -6.228 -0.993 16.217 1.00 97.75 79 LEU A C 1
ATOM 641 O O . LEU A 1 79 ? -6.517 -0.113 15.410 1.00 97.75 79 LEU A O 1
ATOM 645 N N . HIS A 1 80 ? -7.121 -1.886 16.638 1.00 97.25 80 HIS A N 1
ATOM 646 C CA . HIS A 1 80 ? -8.502 -1.911 16.172 1.00 97.25 80 HIS A CA 1
ATOM 647 C C . HIS A 1 80 ? -9.241 -0.600 16.484 1.00 97.25 80 HIS A C 1
ATOM 649 O O . HIS A 1 80 ? -9.930 -0.064 15.610 1.00 97.25 80 HIS A O 1
ATOM 655 N N . SER A 1 81 ? -9.068 -0.048 17.691 1.00 97.31 81 SER A N 1
ATOM 656 C CA . SER A 1 81 ? -9.630 1.263 18.043 1.00 97.31 81 SER A CA 1
ATOM 657 C C . SER A 1 81 ? -9.056 2.374 17.163 1.00 97.31 81 SER A C 1
ATOM 659 O O . SER A 1 81 ? -9.816 3.121 16.550 1.00 97.31 81 SER A O 1
ATOM 661 N N . ALA A 1 82 ? -7.730 2.427 17.017 1.00 97.06 82 ALA A N 1
ATOM 662 C CA . ALA A 1 82 ? -7.064 3.446 16.207 1.00 97.06 82 ALA A CA 1
ATOM 663 C C . ALA A 1 82 ? -7.505 3.402 14.733 1.00 97.06 82 ALA A C 1
ATOM 665 O O . ALA A 1 82 ? -7.772 4.436 14.125 1.00 97.06 82 ALA A O 1
ATOM 666 N N . VAL A 1 83 ? -7.646 2.205 14.155 1.00 97.06 83 VAL A N 1
ATOM 667 C CA . VAL A 1 83 ? -8.123 2.018 12.774 1.00 97.06 83 VAL A CA 1
ATOM 668 C C . VAL A 1 83 ? -9.574 2.476 12.617 1.00 97.06 83 VAL A C 1
ATOM 670 O O . VAL A 1 83 ? -9.929 3.047 11.582 1.00 97.06 83 VAL A O 1
ATOM 673 N N . LYS A 1 84 ? -10.421 2.257 13.629 1.00 96.12 84 LYS A N 1
ATOM 674 C CA . LYS A 1 84 ? -11.813 2.722 13.628 1.00 96.12 84 LYS A CA 1
ATOM 675 C C . LYS A 1 84 ? -11.894 4.249 13.641 1.00 96.12 84 LYS A C 1
ATOM 677 O O . LYS A 1 84 ? -12.679 4.811 12.873 1.00 96.12 84 LYS A O 1
ATOM 682 N N . ASP A 1 85 ? -11.068 4.896 14.456 1.00 95.50 85 ASP A N 1
ATOM 683 C CA . ASP A 1 85 ? -11.001 6.356 14.537 1.00 95.50 85 ASP A CA 1
ATOM 684 C C . ASP A 1 85 ? -10.434 6.948 13.240 1.00 95.50 85 ASP A C 1
ATOM 686 O O . ASP A 1 85 ? -11.065 7.813 12.626 1.00 95.50 85 ASP A O 1
ATOM 690 N N . PHE A 1 86 ? -9.330 6.392 12.733 1.00 94.44 86 PHE A N 1
ATOM 691 C CA . PHE A 1 86 ? -8.737 6.785 11.454 1.00 94.44 86 PHE A CA 1
ATOM 692 C C . PHE A 1 86 ? -9.746 6.688 10.307 1.00 94.44 86 PHE A C 1
ATOM 694 O O . PHE A 1 86 ? -9.917 7.637 9.548 1.00 94.44 86 PHE A O 1
ATOM 701 N N . ARG A 1 87 ? -10.476 5.571 10.195 1.00 94.00 87 ARG A N 1
ATOM 702 C CA . ARG A 1 87 ? -11.475 5.373 9.135 1.00 94.00 87 ARG A CA 1
ATOM 703 C C . ARG A 1 87 ? -12.576 6.438 9.156 1.00 94.00 87 ARG A C 1
ATOM 705 O O . ARG A 1 87 ? -13.125 6.749 8.101 1.00 94.00 87 ARG A O 1
ATOM 712 N N . LYS A 1 88 ? -12.927 6.958 10.335 1.00 91.62 88 LYS A N 1
ATOM 713 C CA . LYS A 1 88 ? -14.023 7.916 10.505 1.00 91.62 88 LYS A CA 1
ATOM 714 C C . LYS A 1 88 ? -13.579 9.368 10.328 1.00 91.62 88 LYS A C 1
ATOM 716 O O . LYS A 1 88 ? -14.351 10.150 9.779 1.00 91.62 88 LYS A O 1
ATOM 721 N N . PHE A 1 89 ? -12.388 9.726 10.804 1.00 90.00 89 PHE A N 1
ATOM 722 C CA . PHE A 1 89 ? -11.973 11.126 10.923 1.00 90.00 89 PHE A CA 1
ATOM 723 C C . PHE A 1 89 ? -10.856 11.517 9.945 1.00 90.00 89 PHE A C 1
ATOM 725 O O . PHE A 1 89 ? -11.034 12.466 9.184 1.00 90.00 89 PHE A O 1
ATOM 732 N N . ASP A 1 90 ? -9.743 10.780 9.917 1.00 88.94 90 ASP A N 1
ATOM 733 C CA . ASP A 1 90 ? -8.533 11.184 9.177 1.00 88.94 90 ASP A CA 1
ATOM 734 C C . ASP A 1 90 ? -8.460 10.588 7.761 1.00 88.94 90 ASP A C 1
ATOM 736 O O . ASP A 1 90 ? -8.070 11.249 6.798 1.00 88.94 90 ASP A O 1
ATOM 740 N N . GLY A 1 91 ? -8.865 9.326 7.623 1.00 86.62 91 GLY A N 1
ATOM 741 C CA . GLY A 1 91 ? -8.754 8.520 6.410 1.00 86.62 91 GLY A CA 1
ATOM 742 C C . GLY A 1 91 ? -9.582 8.981 5.203 1.00 86.62 91 GLY A C 1
ATOM 743 O O . GLY A 1 91 ? -9.093 8.813 4.085 1.00 86.62 91 GLY A O 1
ATOM 744 N N . PRO A 1 92 ? -10.788 9.572 5.353 1.00 89.69 92 PRO A N 1
ATOM 745 C CA . PRO A 1 92 ? -11.559 10.091 4.218 1.00 89.69 92 PRO A CA 1
ATOM 746 C C . PRO A 1 92 ? -10.851 11.206 3.436 1.00 89.69 92 PRO A C 1
ATOM 748 O O . PRO A 1 92 ? -11.304 11.555 2.349 1.00 89.69 92 PRO A O 1
ATOM 751 N N . GLY A 1 93 ? -9.744 11.738 3.969 1.00 76.75 93 GLY A N 1
ATOM 752 C CA . GLY A 1 93 ? -9.020 12.865 3.410 1.00 76.75 93 GLY A CA 1
ATOM 753 C C . GLY A 1 93 ? -9.811 14.148 3.630 1.00 76.75 93 GLY A C 1
ATOM 754 O O . GLY A 1 93 ? -10.847 14.374 3.008 1.00 76.75 93 GLY A O 1
ATOM 755 N N . LYS A 1 94 ? -9.322 15.036 4.502 1.00 61.44 94 LYS A N 1
ATOM 756 C CA . LYS A 1 94 ? -9.759 16.434 4.440 1.00 61.44 94 LYS A CA 1
ATOM 757 C C . LYS A 1 94 ? -9.393 16.944 3.048 1.00 61.44 94 LYS A C 1
ATOM 759 O O . LYS A 1 94 ? -8.212 16.987 2.710 1.00 61.44 94 LYS A O 1
ATOM 764 N N . LEU A 1 95 ? -10.400 17.312 2.257 1.00 60.00 95 LEU A N 1
ATOM 765 C CA . LEU A 1 95 ? -10.217 18.204 1.119 1.00 60.00 95 LEU A CA 1
ATOM 76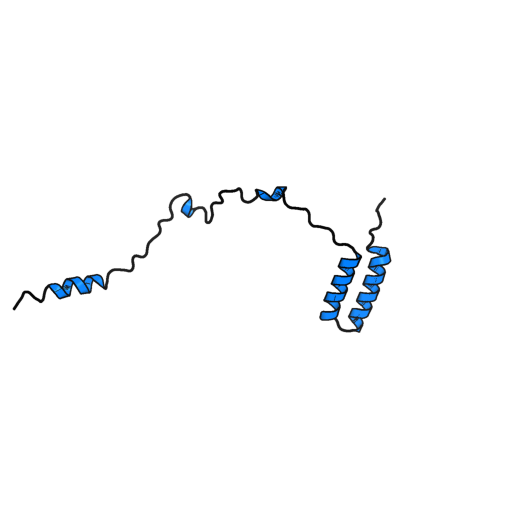6 C C . LEU A 1 95 ? -9.529 19.454 1.677 1.00 60.00 95 LEU A C 1
ATOM 768 O O . LEU A 1 95 ? -10.140 20.221 2.420 1.00 60.00 95 LEU A O 1
ATOM 772 N N . LEU A 1 96 ? -8.227 19.583 1.423 1.00 50.72 96 LEU A N 1
ATOM 773 C CA . LEU A 1 96 ? -7.548 20.860 1.590 1.00 50.72 96 LEU A CA 1
ATOM 774 C C . LEU A 1 96 ? -8.275 21.854 0.66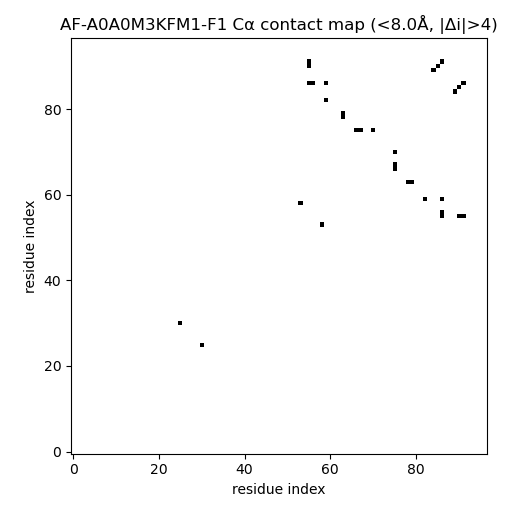3 1.00 50.72 96 LEU A C 1
ATOM 776 O O . LEU A 1 96 ? -8.601 21.450 -0.459 1.00 50.72 96 LEU A O 1
ATOM 780 N N . PRO A 1 97 ? -8.613 23.064 1.148 1.00 59.78 97 PRO A N 1
ATOM 781 C CA . PRO A 1 97 ? -9.313 24.065 0.345 1.00 59.78 97 PRO A CA 1
ATOM 782 C C . PRO A 1 97 ? -8.555 24.407 -0.941 1.00 59.78 97 PRO A C 1
ATOM 784 O O . PRO A 1 97 ? -7.303 24.337 -0.931 1.00 59.78 97 PRO A O 1
#

Secondary structure (DSSP, 8-state):
--SSTTSSHHHHTTSSS----------THHHH-S---SS-TTTTGGGPPPPPPPPHHHHHHHHHHHHHTT--HHHHHHHHHHHHHHHHTTTT-----

Foldseek 3Di:
DPPPVVVVVVVVVVVPPDDCPPPPPCDDPSVVDPDDDPDPPCNCVVVDDDDDDDDLVVVLVVVLVVCVVPDDDPVSVVSNVVSVCCSVPPVVDDPDD

Solvent-accessible surface area (backbone atoms only — not comparable to full-atom values): 6527 Å² total; per-residue (Å²): 144,82,82,71,80,67,66,66,60,69,55,62,61,62,78,69,59,66,78,79,75,75,76,75,78,64,57,69,70,70,54,76,41,98,72,84,70,95,57,66,94,65,69,60,63,83,74,56,76,78,84,80,82,76,57,68,68,61,51,53,52,51,50,52,60,57,42,64,78,74,46,57,70,70,67,42,53,54,49,53,52,51,53,54,50,34,61,73,66,60,64,77,53,79,78,75,131

Organism: Anisakis simplex (NCBI:txid6269)

Sequence (97 aa):
MLLVARKLSLWALKCLGMGRFWKHTLSGDAYQFLHKSEIPSYHFQKSLRRLPIPKLEKSCERLLASASAVLHEIPYMLLHSAVKDFRKFDGPGKLLP

InterPro domains:
  IPR042572 Carnitine o-acyltransferase, N-terminal [G3DSA:1.10.275.20] (30-96)

Radius of gyration: 35.77 Å; Cα contacts (8 Å, |Δi|>4): 16; chains: 1; bounding box: 68×86×64 Å

pLDDT: mean 80.95, std 19.28, range [45.47, 98.0]

Mean predicted aligned error: 14.23 Å